Protein AF-A0A918HNP7-F1 (afdb_monomer_lite)

Foldseek 3Di:
DDDDDDDDPDDDDDDDFDAQDQCLPPPDPDDDPVRDDPVCCVPPVVVSVVCVVCHRVGPHDVVVVVVVVVCLVPDPCNPDPDPDDPPPDPPPPPPPDDDDDDD

pLDDT: mean 71.5, std 19.58, range [36.62, 96.31]

Secondary structure (DSSP, 8-state):
------------------B---IIIII--PPPGGG--GGGIIIIIHHHHHHHHHTT--SB-HHHHHHHHHHHHTSSSTTSPP----------TTS--------

Organism: NCBI:txid68254

Sequence (103 aa):
MARGRTRWHQGPVGRSGPFRIEWAGRSAHETLSAREIADHATTVGAARASFRENTGSEPGDPARAAAAIVTAVTADNPAAPARQPRLRRLRWESSMSCAPRTT

Structure (mmCIF, N/CA/C/O backbone):
data_AF-A0A918HNP7-F1
#
_entry.id   AF-A0A918HNP7-F1
#
loop_
_atom_site.group_PDB
_atom_site.id
_atom_site.type_symbol
_atom_site.label_atom_id
_atom_site.label_alt_id
_atom_site.label_comp_id
_atom_site.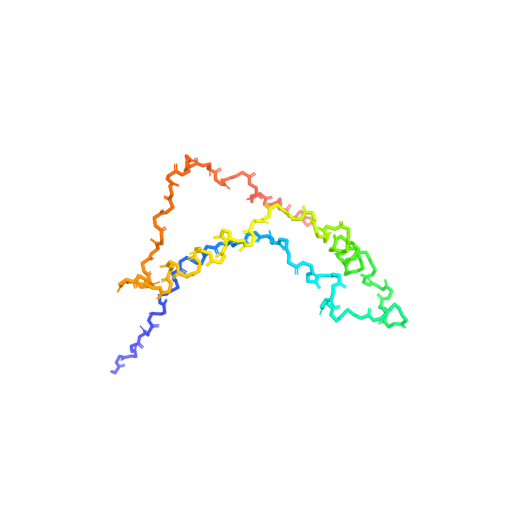label_asym_id
_atom_site.label_entity_id
_atom_site.label_seq_id
_atom_site.pdbx_PDB_ins_code
_atom_site.Cartn_x
_atom_site.Cartn_y
_atom_site.Cartn_z
_atom_site.occupancy
_atom_site.B_iso_or_equiv
_atom_site.auth_seq_id
_atom_site.auth_comp_id
_atom_site.auth_asym_id
_atom_site.auth_atom_id
_atom_site.pdbx_PDB_model_num
ATOM 1 N N . MET A 1 1 ? -10.151 47.244 8.496 1.00 40.22 1 MET A N 1
ATOM 2 C CA . MET A 1 1 ? -10.688 45.937 8.052 1.00 40.22 1 MET A CA 1
ATOM 3 C C . MET A 1 1 ? -9.601 44.877 8.220 1.00 40.22 1 MET A C 1
ATOM 5 O O . MET A 1 1 ? -8.650 44.871 7.450 1.00 40.22 1 MET A O 1
ATOM 9 N N . ALA A 1 2 ? -9.670 44.052 9.269 1.00 38.44 2 ALA A N 1
ATOM 10 C CA . ALA A 1 2 ? -8.658 43.032 9.559 1.00 38.44 2 ALA A CA 1
ATOM 11 C C . ALA A 1 2 ? -9.048 41.700 8.901 1.00 38.44 2 ALA A C 1
ATOM 13 O O . ALA A 1 2 ? -10.110 41.153 9.186 1.00 38.44 2 ALA A O 1
ATOM 14 N N . ARG A 1 3 ? -8.200 41.182 8.004 1.00 50.88 3 ARG A N 1
ATOM 15 C CA . ARG A 1 3 ? -8.385 39.860 7.390 1.00 50.88 3 ARG A CA 1
ATOM 16 C C . ARG A 1 3 ? -8.003 38.789 8.416 1.00 50.88 3 ARG A C 1
ATOM 18 O O . ARG A 1 3 ? -6.828 38.650 8.755 1.00 50.88 3 ARG A O 1
ATOM 25 N N . GLY A 1 4 ? -8.996 38.068 8.936 1.00 41.06 4 GLY A N 1
ATOM 26 C CA . GLY A 1 4 ? -8.791 36.935 9.836 1.00 41.06 4 GLY A CA 1
ATOM 27 C C . GLY A 1 4 ? -8.011 35.826 9.132 1.00 41.06 4 GLY A C 1
ATOM 28 O O . GLY A 1 4 ? -8.445 35.310 8.107 1.00 41.06 4 GLY A O 1
ATOM 29 N N . ARG A 1 5 ? -6.836 35.479 9.662 1.00 52.72 5 ARG A N 1
ATOM 30 C CA . ARG A 1 5 ? -6.055 34.325 9.206 1.00 52.72 5 ARG A CA 1
ATOM 31 C C . ARG A 1 5 ? -6.620 33.072 9.866 1.00 52.72 5 ARG A C 1
ATOM 33 O O . ARG A 1 5 ? -6.399 32.857 11.055 1.00 52.72 5 ARG A O 1
ATOM 40 N N . THR A 1 6 ? -7.332 32.250 9.107 1.00 50.50 6 THR A N 1
ATOM 41 C CA . THR A 1 6 ? -7.734 30.906 9.528 1.00 50.50 6 THR A CA 1
ATOM 42 C C . THR A 1 6 ? -6.474 30.057 9.695 1.00 50.50 6 THR A C 1
ATOM 44 O O . THR A 1 6 ? -5.773 29.753 8.730 1.00 50.50 6 THR A O 1
ATOM 47 N N . ARG A 1 7 ? -6.137 29.719 10.942 1.00 45.41 7 ARG A N 1
ATOM 48 C CA . ARG A 1 7 ? -5.056 28.786 11.262 1.00 45.41 7 ARG A CA 1
ATOM 49 C C . ARG A 1 7 ? -5.605 27.370 11.114 1.00 45.41 7 ARG A C 1
ATOM 51 O O . ARG A 1 7 ? -6.375 26.921 11.954 1.00 45.41 7 ARG A O 1
ATOM 58 N N . TRP A 1 8 ? -5.191 26.663 10.070 1.00 41.88 8 TRP A N 1
ATOM 59 C CA . TRP A 1 8 ? -5.390 25.219 9.988 1.00 41.88 8 TRP A CA 1
ATOM 60 C C . TRP A 1 8 ? -4.512 24.544 11.049 1.00 41.88 8 TRP A C 1
ATOM 62 O O . TRP A 1 8 ? -3.286 24.672 11.021 1.00 41.88 8 TRP A O 1
ATOM 72 N N . HIS A 1 9 ? -5.126 23.862 12.014 1.00 47.19 9 HIS A N 1
ATOM 73 C CA . HIS A 1 9 ? -4.406 23.015 12.960 1.00 47.19 9 HIS A CA 1
ATOM 74 C C . HIS A 1 9 ? -4.070 21.688 12.272 1.00 47.19 9 HIS A C 1
ATOM 76 O O . HIS A 1 9 ? -4.879 20.768 12.261 1.00 47.19 9 HIS A O 1
ATOM 82 N N . GLN A 1 10 ? -2.876 21.595 11.686 1.00 50.78 10 GLN A N 1
ATOM 83 C CA . GLN A 1 10 ? -2.325 20.315 11.246 1.00 50.78 10 GLN A CA 1
ATOM 84 C C . GLN A 1 10 ? -1.850 19.552 12.492 1.00 50.78 10 GLN A C 1
ATOM 86 O O . GLN A 1 10 ? -0.810 19.876 13.067 1.00 50.78 10 GLN A O 1
ATOM 91 N N . GLY A 1 11 ? -2.643 18.586 12.959 1.00 48.91 11 GLY A N 1
ATOM 92 C CA . GLY A 1 11 ? -2.207 17.630 13.978 1.00 48.91 11 GLY A CA 1
ATOM 93 C C . GLY A 1 11 ? -1.163 16.657 13.406 1.00 48.91 11 GLY A C 1
ATOM 94 O O . GLY A 1 11 ? -1.144 16.424 12.196 1.00 48.91 11 GLY A O 1
ATOM 95 N N . PRO A 1 12 ? -0.273 16.081 14.231 1.00 55.81 12 PRO A N 1
ATOM 96 C CA . PRO A 1 12 ? 0.709 15.117 13.753 1.00 55.81 12 PRO A CA 1
ATOM 97 C C . PRO A 1 12 ? 0.010 13.823 13.314 1.00 55.81 12 PRO A C 1
ATOM 99 O O . PRO A 1 12 ? -0.485 13.056 14.136 1.00 55.81 12 PRO A O 1
ATOM 102 N N . VAL A 1 13 ? -0.007 13.568 12.007 1.00 58.56 13 VAL A N 1
ATOM 103 C CA . VAL A 1 13 ? -0.370 12.264 11.439 1.00 58.56 13 VAL A CA 1
ATOM 104 C C . VAL A 1 13 ? 0.709 11.248 11.809 1.00 58.56 13 VAL A C 1
ATOM 106 O O . VAL A 1 13 ? 1.875 11.390 11.435 1.00 58.56 13 VAL A O 1
ATOM 109 N N . GLY A 1 14 ? 0.333 10.224 12.577 1.00 52.84 14 GLY A N 1
ATOM 110 C CA . GLY A 1 14 ? 1.206 9.087 12.853 1.00 52.84 14 GLY A CA 1
ATOM 111 C C . GLY A 1 14 ? 1.552 8.376 11.546 1.00 52.84 14 GLY A C 1
ATOM 112 O O . GLY A 1 14 ? 0.664 7.986 10.793 1.00 52.84 14 GLY A O 1
ATOM 113 N N . ARG A 1 15 ? 2.845 8.220 11.256 1.00 51.38 15 ARG A N 1
ATOM 114 C CA . ARG A 1 15 ? 3.312 7.504 10.065 1.00 51.38 15 ARG A CA 1
ATOM 115 C C . ARG A 1 15 ? 3.124 6.001 10.293 1.00 51.38 15 ARG A C 1
ATOM 117 O O . ARG A 1 15 ? 3.834 5.424 11.112 1.00 51.38 15 ARG A O 1
ATOM 124 N N . SER A 1 16 ? 2.172 5.373 9.605 1.00 65.38 16 SER A N 1
ATOM 125 C CA . SER A 1 16 ? 2.059 3.910 9.582 1.00 65.38 16 SER A CA 1
ATOM 126 C C . SER A 1 16 ? 3.106 3.317 8.636 1.00 65.38 16 SER A C 1
ATOM 128 O O . SER A 1 16 ? 3.318 3.837 7.541 1.00 65.38 16 SER A O 1
ATOM 130 N N . GLY A 1 17 ? 3.768 2.241 9.065 1.00 73.62 17 GLY A N 1
ATOM 131 C CA . GLY A 1 17 ? 4.616 1.422 8.195 1.00 73.62 17 GLY A CA 1
ATOM 132 C C . GLY A 1 17 ? 3.794 0.510 7.269 1.00 73.62 17 GLY A C 1
ATOM 133 O O . GLY A 1 17 ? 2.566 0.497 7.364 1.00 73.62 17 GLY A O 1
ATOM 134 N N . PRO A 1 18 ? 4.453 -0.252 6.379 1.00 77.44 18 PRO A N 1
ATOM 135 C CA . PRO A 1 18 ? 3.778 -1.164 5.459 1.00 77.44 18 PRO A CA 1
ATOM 136 C C . PRO A 1 18 ? 3.112 -2.339 6.196 1.00 77.44 18 PRO A C 1
ATOM 138 O O . PRO A 1 18 ? 3.641 -2.848 7.187 1.00 77.44 18 PRO A O 1
ATOM 141 N N . PHE A 1 19 ? 1.959 -2.780 5.689 1.00 83.06 19 PHE A N 1
ATOM 142 C CA . PHE A 1 19 ? 1.185 -3.912 6.209 1.00 83.06 19 PHE A CA 1
ATOM 143 C C . PHE A 1 19 ? 1.160 -5.062 5.204 1.00 83.06 19 PHE A C 1
ATOM 145 O O . PHE A 1 19 ? 1.146 -4.821 4.000 1.00 83.06 19 PHE A O 1
ATOM 152 N N . ARG A 1 20 ? 1.066 -6.300 5.705 1.00 81.88 20 ARG A N 1
ATOM 153 C CA . ARG A 1 20 ? 0.866 -7.499 4.875 1.00 81.88 20 ARG A CA 1
ATOM 154 C C . ARG A 1 20 ? -0.557 -7.543 4.334 1.00 81.88 20 ARG A C 1
ATOM 156 O O . ARG A 1 20 ? -1.443 -8.092 4.984 1.00 81.88 20 ARG A O 1
ATOM 163 N N . ILE A 1 21 ? -0.791 -6.913 3.186 1.00 78.94 21 ILE A N 1
ATOM 164 C CA . ILE A 1 21 ? -2.127 -6.818 2.567 1.00 78.94 21 ILE A CA 1
ATOM 165 C C . ILE A 1 21 ? -2.161 -7.263 1.097 1.00 78.94 21 ILE A C 1
ATOM 167 O O . ILE A 1 21 ? -3.145 -7.000 0.413 1.00 78.94 21 ILE A O 1
ATOM 171 N N . GLU A 1 22 ? -1.107 -7.931 0.608 1.00 80.44 22 GLU A N 1
ATOM 172 C CA . GLU A 1 22 ? -1.007 -8.507 -0.751 1.00 80.44 22 GLU A CA 1
ATOM 173 C C . GLU A 1 22 ? -1.327 -7.511 -1.887 1.00 80.44 22 GLU A C 1
ATOM 175 O O . GLU A 1 22 ? -1.692 -7.887 -3.002 1.00 80.44 22 GLU A O 1
ATOM 180 N N . TRP A 1 23 ? -1.216 -6.206 -1.618 1.00 86.06 23 TRP A N 1
ATOM 181 C CA . TRP A 1 23 ? -1.619 -5.173 -2.569 1.00 86.06 23 TRP A CA 1
ATOM 182 C C . TRP A 1 23 ? -0.772 -5.237 -3.839 1.00 86.06 23 TRP A C 1
ATOM 184 O O . TRP A 1 23 ? -1.330 -5.257 -4.934 1.00 86.06 23 TRP A O 1
ATOM 194 N N . ALA A 1 24 ? 0.550 -5.332 -3.687 1.00 83.62 24 ALA A N 1
ATOM 195 C CA . ALA A 1 24 ? 1.490 -5.365 -4.802 1.00 83.62 24 ALA A CA 1
ATOM 196 C C . ALA A 1 24 ? 1.433 -6.664 -5.632 1.00 83.62 24 ALA A C 1
ATOM 198 O O . ALA A 1 24 ? 1.864 -6.655 -6.781 1.00 83.62 24 ALA A O 1
ATOM 199 N N . GLY A 1 25 ? 0.841 -7.745 -5.112 1.00 81.81 25 GLY A N 1
ATOM 200 C CA . GLY A 1 25 ? 0.639 -8.985 -5.866 1.00 81.81 25 GLY A CA 1
ATOM 201 C C . GLY A 1 25 ? -0.729 -9.083 -6.543 1.00 81.81 25 GLY A C 1
ATOM 202 O O . GLY A 1 25 ? -0.808 -9.353 -7.740 1.00 81.81 25 GLY A O 1
ATOM 203 N N . ARG A 1 26 ? -1.827 -8.855 -5.805 1.00 82.06 26 ARG A N 1
ATOM 204 C CA . ARG A 1 26 ? -3.194 -9.067 -6.325 1.00 82.06 26 ARG A CA 1
ATOM 205 C C . ARG A 1 26 ? -3.828 -7.831 -6.965 1.00 82.06 26 ARG A C 1
ATOM 207 O O . ARG A 1 26 ? -4.649 -7.983 -7.867 1.00 82.06 26 ARG A O 1
ATOM 214 N N . SER A 1 27 ? -3.520 -6.633 -6.474 1.00 85.25 27 SER A N 1
ATOM 215 C CA . SER A 1 27 ? -4.364 -5.448 -6.715 1.00 85.25 27 SER A CA 1
ATOM 216 C C . SER A 1 27 ? -3.630 -4.270 -7.353 1.00 85.25 27 SER A C 1
ATOM 218 O O . SER A 1 27 ? -4.276 -3.341 -7.840 1.00 85.25 27 SER A O 1
ATOM 220 N N . ALA A 1 28 ? -2.298 -4.268 -7.351 1.00 87.31 28 ALA A N 1
ATOM 221 C CA . ALA A 1 28 ? -1.512 -3.203 -7.949 1.00 87.31 28 ALA A CA 1
ATOM 222 C C . ALA A 1 28 ? -1.626 -3.253 -9.477 1.00 87.31 28 ALA A C 1
ATOM 224 O O . ALA A 1 28 ? -1.094 -4.140 -10.143 1.00 87.31 28 ALA A O 1
ATOM 225 N N . HIS A 1 29 ? -2.319 -2.265 -10.044 1.00 88.81 29 HIS A N 1
ATOM 226 C CA . HIS A 1 29 ? -2.415 -2.095 -11.488 1.00 88.81 29 HIS A CA 1
ATOM 227 C C . HIS A 1 29 ? -1.185 -1.354 -12.021 1.00 88.81 29 HIS A C 1
ATOM 229 O O . HIS A 1 29 ? -1.171 -0.143 -12.250 1.00 88.81 29 HIS A O 1
ATOM 235 N N . GLU A 1 30 ? -0.122 -2.121 -12.176 1.00 88.94 30 GLU A N 1
ATOM 236 C CA . GLU A 1 30 ? 1.186 -1.685 -12.625 1.00 88.94 30 GLU A CA 1
ATOM 237 C C . GLU A 1 30 ? 1.262 -1.510 -14.161 1.00 88.94 30 GLU A C 1
ATOM 239 O O . GLU A 1 30 ? 0.656 -2.265 -14.919 1.00 88.94 30 GLU A O 1
ATOM 244 N N . THR A 1 31 ? 2.029 -0.522 -14.650 1.00 87.69 31 THR A N 1
ATOM 245 C CA . THR A 1 31 ? 2.429 -0.416 -16.073 1.00 87.69 31 THR A CA 1
ATOM 246 C C . THR A 1 31 ? 2.920 -1.764 -16.599 1.00 87.69 31 THR A C 1
ATOM 248 O O . THR A 1 31 ? 3.823 -2.355 -16.014 1.00 87.69 31 THR A O 1
ATOM 251 N N . LEU A 1 32 ? 2.363 -2.235 -17.711 1.00 83.50 32 LEU A N 1
ATOM 252 C CA . LEU A 1 32 ? 2.833 -3.459 -18.359 1.00 83.50 32 LEU A CA 1
ATOM 253 C C . LEU A 1 32 ? 4.279 -3.289 -18.841 1.00 83.50 32 LEU A C 1
ATOM 255 O O . LEU A 1 32 ? 4.619 -2.210 -19.323 1.00 83.50 32 LEU A O 1
ATOM 259 N N . SER A 1 33 ? 5.080 -4.357 -18.815 1.00 83.12 33 SER A N 1
ATOM 260 C CA . SER A 1 33 ? 6.501 -4.311 -19.197 1.00 83.12 33 SER A CA 1
ATOM 261 C C . SER A 1 33 ? 6.742 -3.738 -20.598 1.00 83.12 33 SER A C 1
ATOM 263 O O . SER A 1 33 ? 7.689 -2.996 -20.816 1.00 83.12 33 SER A O 1
ATOM 265 N N . ALA A 1 34 ? 5.824 -3.976 -21.542 1.00 86.69 34 ALA A N 1
ATOM 266 C CA . ALA A 1 34 ? 5.895 -3.415 -22.896 1.00 86.69 34 ALA A CA 1
ATOM 267 C C . ALA A 1 34 ? 5.722 -1.881 -22.971 1.00 86.69 34 ALA A C 1
ATOM 269 O O . ALA A 1 34 ? 5.955 -1.287 -24.018 1.00 86.69 34 ALA A O 1
ATOM 270 N N . ARG A 1 35 ? 5.256 -1.241 -21.893 1.00 90.75 35 ARG A N 1
ATOM 271 C CA . ARG A 1 35 ? 5.013 0.209 -21.793 1.00 90.75 35 ARG A CA 1
ATOM 272 C C . ARG A 1 35 ? 5.961 0.888 -20.803 1.00 90.75 35 ARG A C 1
ATOM 274 O O . ARG A 1 35 ? 5.724 2.033 -20.422 1.00 90.75 35 ARG A O 1
ATOM 281 N N . GLU A 1 36 ? 6.985 0.183 -20.339 1.00 92.75 36 GLU A N 1
ATOM 282 C CA . GLU A 1 36 ? 7.996 0.759 -19.461 1.00 92.75 36 GLU A CA 1
ATOM 283 C C . GLU A 1 36 ? 8.883 1.744 -20.232 1.00 92.75 36 GLU A C 1
ATOM 285 O O . GLU A 1 36 ? 9.240 1.525 -21.388 1.00 92.75 36 GLU A O 1
ATOM 290 N N . ILE A 1 37 ? 9.229 2.853 -19.579 1.00 93.94 37 ILE A N 1
ATOM 291 C CA . ILE A 1 37 ? 10.151 3.853 -20.119 1.00 93.94 37 ILE A CA 1
ATOM 292 C C . ILE A 1 37 ? 11.550 3.475 -19.636 1.00 93.94 37 ILE A C 1
ATOM 294 O O . ILE A 1 37 ? 11.804 3.492 -18.429 1.00 93.94 37 ILE A O 1
ATOM 298 N N . ALA A 1 38 ? 12.445 3.146 -20.570 1.00 92.94 38 ALA A N 1
ATOM 299 C CA . ALA A 1 38 ? 13.781 2.627 -20.264 1.00 92.94 38 ALA A CA 1
ATOM 300 C C . ALA A 1 38 ? 14.581 3.545 -19.322 1.00 92.94 38 ALA A C 1
ATOM 302 O O . ALA A 1 38 ? 15.209 3.065 -18.378 1.00 92.94 38 ALA A O 1
ATOM 303 N N . ASP A 1 39 ? 14.468 4.862 -19.503 1.00 96.31 39 ASP A N 1
ATOM 304 C CA . ASP A 1 39 ? 15.161 5.873 -18.691 1.00 96.31 39 ASP A CA 1
ATOM 305 C C . ASP A 1 39 ? 14.803 5.812 -17.193 1.00 96.31 39 ASP A C 1
ATOM 307 O O . ASP A 1 39 ? 15.558 6.287 -16.345 1.00 96.31 39 ASP A O 1
ATOM 311 N N . HIS A 1 40 ? 13.669 5.199 -16.836 1.00 94.62 40 HIS A N 1
ATOM 312 C CA . HIS A 1 40 ? 13.208 5.054 -15.454 1.00 94.62 40 HIS A CA 1
ATOM 313 C C . HIS A 1 40 ? 13.425 3.651 -14.867 1.00 94.62 40 HIS A C 1
ATOM 315 O O . HIS A 1 40 ? 12.989 3.387 -13.741 1.00 94.62 40 HIS A O 1
ATOM 321 N N . ALA A 1 41 ? 14.122 2.755 -15.574 1.00 92.81 41 ALA A N 1
ATOM 322 C CA . ALA A 1 41 ? 14.351 1.383 -15.118 1.00 92.81 41 ALA A CA 1
ATOM 323 C C . ALA A 1 41 ? 15.070 1.327 -13.757 1.00 92.81 41 ALA A C 1
ATOM 325 O O . ALA A 1 41 ? 14.664 0.589 -12.861 1.00 92.81 41 ALA A O 1
ATOM 326 N N . THR A 1 42 ? 16.083 2.173 -13.557 1.00 94.94 42 THR A N 1
ATOM 327 C CA . THR A 1 42 ? 16.901 2.198 -12.329 1.00 94.94 42 THR A CA 1
ATOM 328 C C . THR A 1 42 ? 16.185 2.785 -11.112 1.00 94.94 42 THR A C 1
ATOM 330 O O . THR A 1 42 ? 16.656 2.620 -9.991 1.00 94.94 42 THR A O 1
ATOM 333 N N . THR A 1 43 ? 15.056 3.470 -11.309 1.00 94.25 43 THR A N 1
ATOM 334 C CA . THR A 1 43 ? 14.313 4.147 -10.237 1.00 94.25 43 THR A CA 1
ATOM 335 C C . THR A 1 43 ? 12.955 3.494 -10.031 1.00 94.25 43 THR A C 1
ATOM 337 O O . THR A 1 43 ? 12.739 2.781 -9.054 1.00 94.25 43 THR A O 1
ATOM 340 N N . VAL A 1 44 ? 12.042 3.698 -10.978 1.00 93.25 44 VAL A N 1
ATOM 341 C CA . VAL A 1 44 ? 10.673 3.183 -10.925 1.00 93.25 44 VAL A CA 1
ATOM 342 C C . VAL A 1 44 ? 10.660 1.670 -11.124 1.00 93.25 44 VAL A C 1
ATOM 344 O O . VAL A 1 44 ? 9.944 0.978 -10.403 1.00 93.25 44 VAL A O 1
ATOM 347 N N . GLY A 1 45 ? 11.473 1.149 -12.048 1.00 93.19 45 GLY A N 1
ATOM 348 C CA . GLY A 1 45 ? 11.615 -0.297 -12.251 1.00 93.19 45 GLY A CA 1
ATOM 349 C C . GLY A 1 45 ? 12.129 -1.000 -10.991 1.00 93.19 45 GLY A C 1
ATOM 350 O O . GLY A 1 45 ? 11.504 -1.944 -10.512 1.00 93.19 45 GLY A O 1
ATOM 351 N N . ALA A 1 46 ? 13.194 -0.467 -10.385 1.00 93.88 46 ALA A N 1
ATOM 352 C CA . ALA A 1 46 ? 13.746 -0.979 -9.130 1.00 93.88 46 ALA A CA 1
ATOM 353 C C . ALA A 1 46 ? 12.740 -0.937 -7.964 1.00 93.88 46 ALA A C 1
ATOM 355 O O . ALA A 1 46 ? 12.612 -1.909 -7.221 1.00 93.88 46 ALA A O 1
ATOM 356 N N . ALA A 1 47 ? 11.978 0.154 -7.817 1.00 92.06 47 ALA A N 1
ATOM 357 C CA . ALA A 1 47 ? 10.951 0.258 -6.779 1.00 92.06 47 ALA A CA 1
ATOM 358 C C . ALA A 1 47 ? 9.864 -0.819 -6.930 1.00 92.06 47 ALA A C 1
ATOM 360 O O . ALA A 1 47 ? 9.449 -1.431 -5.949 1.00 92.06 47 ALA A O 1
ATOM 361 N N . ARG A 1 48 ? 9.431 -1.087 -8.164 1.00 92.38 48 ARG A N 1
ATOM 362 C CA . ARG A 1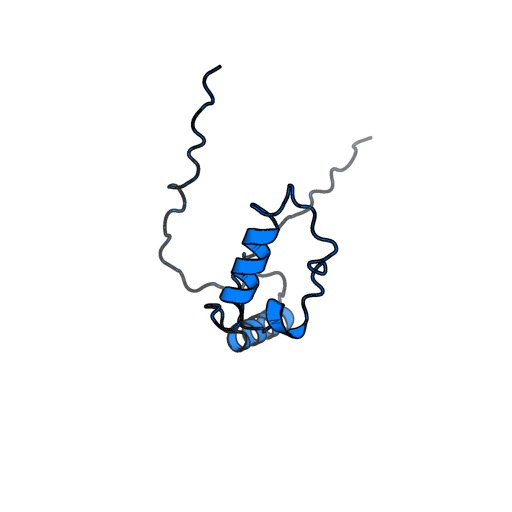 48 ? 8.403 -2.097 -8.458 1.00 92.38 48 ARG A CA 1
ATOM 363 C C . ARG A 1 48 ? 8.906 -3.507 -8.207 1.00 92.38 48 ARG A C 1
ATOM 365 O O . ARG A 1 48 ? 8.183 -4.298 -7.609 1.00 92.38 48 ARG A O 1
ATOM 372 N N . ALA A 1 49 ? 10.152 -3.794 -8.582 1.00 91.12 49 ALA A N 1
ATOM 373 C CA . ALA A 1 49 ? 10.803 -5.052 -8.230 1.00 91.12 49 ALA A CA 1
ATOM 374 C C . ALA A 1 49 ? 10.811 -5.250 -6.705 1.00 91.12 49 ALA A C 1
ATOM 376 O O . ALA A 1 49 ? 10.319 -6.264 -6.218 1.00 91.12 49 ALA A O 1
ATOM 377 N N . SER A 1 50 ? 11.224 -4.228 -5.949 1.00 90.56 50 SER A N 1
ATOM 378 C CA . SER A 1 50 ? 11.242 -4.282 -4.484 1.00 90.56 50 SER A CA 1
ATOM 379 C C . SER A 1 50 ? 9.853 -4.482 -3.864 1.00 90.56 50 SER A C 1
ATOM 381 O O . SER A 1 50 ? 9.717 -5.226 -2.894 1.00 90.56 50 SER A O 1
ATOM 383 N N . PHE A 1 51 ? 8.798 -3.868 -4.411 1.00 89.56 51 PHE A N 1
ATOM 384 C CA . PHE A 1 51 ? 7.435 -4.118 -3.931 1.00 89.56 51 PHE A CA 1
ATOM 385 C C . PHE A 1 51 ? 7.005 -5.564 -4.162 1.00 89.56 51 PHE A C 1
ATOM 387 O O . PHE A 1 51 ? 6.443 -6.173 -3.253 1.00 89.56 51 PHE A O 1
ATOM 394 N N . ARG A 1 52 ? 7.303 -6.133 -5.335 1.00 88.62 52 ARG A N 1
ATOM 395 C CA . ARG A 1 52 ? 6.982 -7.536 -5.633 1.00 88.62 52 ARG A CA 1
ATOM 396 C C . ARG A 1 52 ? 7.756 -8.504 -4.747 1.00 88.62 52 ARG A C 1
ATOM 398 O O . ARG A 1 52 ? 7.172 -9.462 -4.261 1.00 88.62 52 ARG A O 1
ATOM 405 N N . GLU A 1 53 ? 9.032 -8.232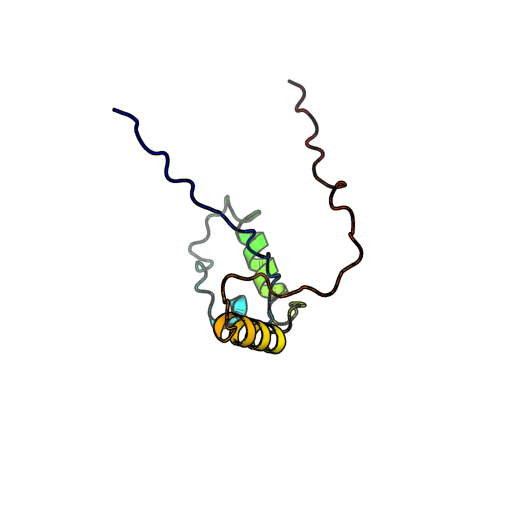 -4.496 1.00 89.31 53 GLU A N 1
ATOM 406 C CA . GLU A 1 53 ? 9.870 -9.037 -3.599 1.00 89.31 53 GLU A CA 1
ATOM 407 C C . GLU A 1 53 ? 9.374 -8.997 -2.149 1.00 89.31 53 GLU A C 1
ATOM 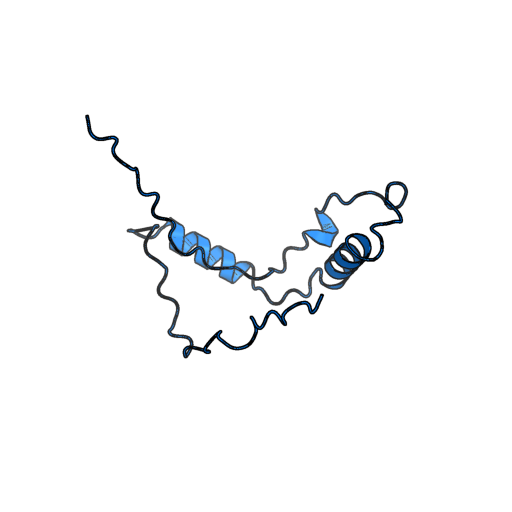409 O O . GLU A 1 53 ? 9.378 -10.014 -1.459 1.00 89.31 53 GLU A O 1
ATOM 414 N N . ASN A 1 54 ? 8.921 -7.830 -1.687 1.00 85.62 54 ASN A N 1
ATOM 415 C CA . ASN A 1 54 ? 8.499 -7.635 -0.301 1.00 85.62 54 ASN A CA 1
ATOM 416 C C . ASN A 1 54 ? 7.045 -8.037 -0.027 1.00 85.62 54 ASN A C 1
ATOM 418 O O . ASN A 1 54 ? 6.653 -8.109 1.141 1.00 85.62 54 ASN A O 1
ATOM 422 N N . THR A 1 55 ? 6.256 -8.290 -1.072 1.00 85.06 55 THR A N 1
ATOM 423 C CA . THR A 1 55 ? 4.840 -8.645 -0.952 1.00 85.06 55 THR A CA 1
ATOM 424 C C . THR A 1 55 ? 4.670 -9.902 -0.094 1.00 85.06 55 THR A C 1
ATOM 426 O O . THR A 1 55 ? 5.276 -10.940 -0.353 1.00 85.06 55 THR A O 1
ATOM 429 N N . GLY A 1 56 ? 3.871 -9.798 0.970 1.00 82.38 56 GLY A N 1
ATOM 430 C CA . GLY A 1 56 ? 3.593 -10.889 1.910 1.00 82.38 56 GLY A CA 1
ATOM 431 C C . GLY A 1 56 ? 4.607 -11.010 3.055 1.00 82.38 56 GLY A C 1
ATOM 432 O O . GLY A 1 56 ? 4.323 -11.670 4.060 1.00 82.38 56 GLY A O 1
ATOM 433 N N . SER A 1 57 ? 5.752 -10.329 2.956 1.00 85.88 57 SER A N 1
ATOM 434 C CA . SER A 1 57 ? 6.824 -10.329 3.963 1.00 85.88 57 SER A CA 1
ATOM 435 C C . SER A 1 57 ? 6.884 -9.038 4.781 1.00 85.88 57 SER A C 1
ATOM 437 O O . SER A 1 57 ? 7.805 -8.843 5.575 1.00 85.88 57 SER A O 1
ATOM 439 N N . GLU A 1 58 ? 5.910 -8.141 4.624 1.00 86.31 58 GLU A N 1
ATOM 440 C CA . GLU A 1 58 ? 5.901 -6.876 5.347 1.00 86.31 58 GLU A CA 1
ATOM 441 C C . GLU A 1 58 ? 5.812 -7.093 6.876 1.00 86.31 58 GLU A C 1
ATOM 443 O O . GLU A 1 58 ? 5.136 -8.000 7.364 1.00 86.31 58 GLU A O 1
ATOM 448 N N . PRO A 1 59 ? 6.468 -6.256 7.695 1.00 82.56 59 PRO A N 1
ATOM 449 C CA . PRO A 1 59 ? 6.503 -6.451 9.147 1.00 82.56 59 PRO A CA 1
ATOM 450 C C . PRO A 1 59 ? 5.182 -6.091 9.849 1.00 82.56 59 PRO A C 1
ATOM 452 O O . PRO A 1 59 ? 4.989 -6.427 11.019 1.00 82.56 59 PRO A O 1
ATOM 455 N N . GLY A 1 60 ? 4.285 -5.363 9.177 1.00 83.25 60 GLY A N 1
ATOM 456 C CA . GLY A 1 60 ? 3.035 -4.887 9.760 1.00 83.25 60 GLY A CA 1
ATOM 457 C C . GLY A 1 60 ? 2.001 -5.993 9.986 1.00 83.25 60 GLY A C 1
ATOM 458 O O . GLY A 1 60 ? 1.838 -6.911 9.180 1.00 83.25 60 GLY A O 1
ATOM 459 N N . ASP A 1 61 ? 1.253 -5.859 11.080 1.00 85.19 61 ASP A N 1
ATOM 460 C CA . ASP A 1 61 ? 0.130 -6.727 11.440 1.00 85.19 61 ASP A CA 1
ATOM 461 C C . ASP A 1 61 ? -1.199 -6.048 11.044 1.00 85.19 61 ASP A C 1
ATOM 463 O O . ASP A 1 61 ? -1.602 -5.074 11.696 1.00 85.19 61 ASP A O 1
ATOM 467 N N . PRO A 1 62 ? -1.882 -6.521 9.983 1.00 84.81 62 PRO A N 1
ATOM 468 C CA . PRO A 1 62 ? -3.118 -5.905 9.509 1.00 84.81 62 PRO A CA 1
ATOM 469 C C . PRO A 1 62 ? -4.267 -6.025 10.523 1.00 84.81 62 PRO A C 1
ATOM 471 O O . PRO A 1 62 ? -5.093 -5.117 10.606 1.00 84.81 62 PRO A O 1
ATOM 474 N N . ALA A 1 63 ? -4.307 -7.083 11.343 1.00 88.38 63 ALA A N 1
ATOM 475 C CA . ALA A 1 63 ? -5.347 -7.254 12.358 1.00 88.38 63 ALA A CA 1
ATOM 476 C C . ALA A 1 63 ? -5.189 -6.221 13.481 1.00 88.38 63 ALA A C 1
ATOM 478 O O . ALA A 1 63 ? -6.157 -5.577 13.894 1.00 88.38 63 ALA A O 1
ATOM 479 N N . ARG A 1 64 ? -3.947 -5.987 13.922 1.00 84.19 64 ARG A N 1
ATOM 480 C CA . ARG A 1 64 ? -3.636 -4.929 14.894 1.00 84.19 64 ARG A CA 1
ATOM 481 C C . ARG A 1 64 ? -3.961 -3.540 14.351 1.00 84.19 64 ARG A C 1
ATOM 483 O O . ARG A 1 64 ? -4.465 -2.701 15.096 1.00 84.19 64 ARG A O 1
ATOM 490 N N . ALA A 1 65 ? -3.690 -3.296 13.070 1.00 84.06 65 ALA A N 1
ATOM 491 C CA . ALA A 1 65 ? -4.029 -2.035 12.419 1.00 84.06 65 ALA A CA 1
ATOM 492 C C . ALA A 1 65 ? -5.548 -1.808 12.371 1.00 84.06 65 ALA A C 1
ATOM 494 O O . ALA A 1 65 ? -6.013 -0.736 12.755 1.00 84.06 65 ALA A O 1
ATOM 495 N N . ALA A 1 66 ? -6.324 -2.825 11.983 1.00 88.62 66 ALA A N 1
ATOM 496 C CA . ALA A 1 66 ? -7.783 -2.758 11.971 1.00 88.62 66 ALA A CA 1
ATOM 497 C C . ALA A 1 66 ? -8.354 -2.470 13.370 1.00 88.62 66 ALA A C 1
ATOM 499 O O . ALA A 1 66 ? -9.179 -1.571 13.522 1.00 88.62 66 ALA A O 1
ATOM 500 N N . ALA A 1 67 ? -7.858 -3.156 14.406 1.00 87.00 67 ALA A N 1
ATOM 501 C CA . ALA A 1 67 ? -8.265 -2.904 15.788 1.00 87.00 67 ALA A CA 1
ATOM 502 C C . ALA A 1 67 ? -7.955 -1.465 16.242 1.00 87.00 67 ALA A C 1
ATOM 504 O O . ALA A 1 67 ? -8.784 -0.827 16.897 1.00 87.00 67 ALA A O 1
ATOM 505 N N . ALA A 1 68 ? -6.788 -0.929 15.867 1.00 85.19 68 ALA A N 1
ATOM 506 C CA . ALA A 1 68 ? -6.414 0.449 16.177 1.00 85.19 68 ALA A CA 1
ATOM 507 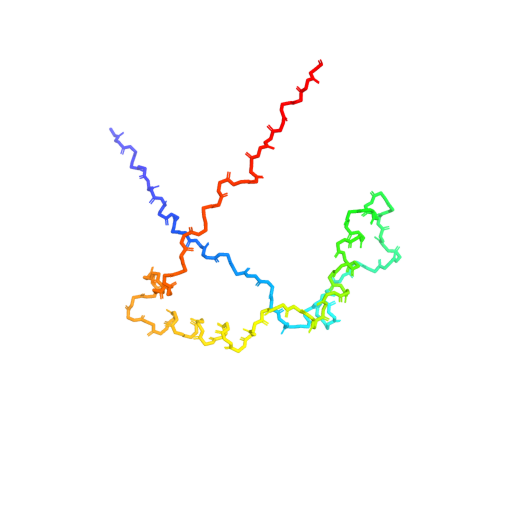C C . ALA A 1 68 ? -7.326 1.467 15.475 1.00 85.19 68 ALA A C 1
ATOM 509 O O . ALA A 1 68 ? -7.721 2.453 16.096 1.00 85.19 68 ALA A O 1
ATOM 510 N N . ILE A 1 69 ? -7.698 1.212 14.214 1.00 85.56 69 ILE A N 1
ATOM 511 C CA . ILE A 1 69 ? -8.640 2.055 13.464 1.00 85.56 69 ILE A CA 1
ATOM 512 C C . ILE A 1 69 ? -10.012 2.051 14.141 1.00 85.56 69 ILE A C 1
ATOM 514 O O . ILE A 1 69 ? -10.525 3.127 14.429 1.00 85.56 69 ILE A O 1
ATOM 518 N N . VAL A 1 70 ? -10.573 0.873 14.449 1.00 89.94 70 VAL A N 1
ATOM 519 C CA . VAL A 1 70 ? -11.865 0.749 15.153 1.00 89.94 70 VAL A CA 1
ATOM 520 C C . VAL A 1 70 ? -11.833 1.528 16.466 1.00 89.94 70 VAL A C 1
ATOM 522 O O . VAL A 1 70 ? -12.689 2.372 16.696 1.00 89.94 70 VAL A O 1
ATOM 525 N N . THR A 1 71 ? -10.792 1.323 17.274 1.00 86.44 71 THR A N 1
ATOM 526 C CA . THR A 1 71 ? -10.626 2.024 18.557 1.00 86.44 71 THR A CA 1
ATOM 527 C C . THR A 1 71 ? -10.599 3.542 18.384 1.00 86.44 71 THR A C 1
ATOM 529 O O . THR A 1 71 ? -11.200 4.261 19.177 1.00 86.44 71 THR A O 1
ATOM 532 N N . ALA A 1 72 ? -9.906 4.043 17.357 1.00 83.06 72 ALA A N 1
ATOM 533 C CA . ALA A 1 72 ? -9.804 5.475 17.107 1.00 83.06 72 ALA A CA 1
ATOM 534 C C . ALA A 1 72 ? -11.143 6.089 16.675 1.00 83.06 72 ALA A C 1
ATOM 536 O O . ALA A 1 72 ? -11.485 7.176 17.133 1.00 83.06 72 ALA A O 1
ATOM 537 N N . VAL A 1 73 ? -11.907 5.404 15.818 1.00 87.38 73 VAL A N 1
ATOM 538 C CA . VAL A 1 73 ? -13.184 5.937 15.311 1.00 87.38 73 VAL A CA 1
ATOM 539 C C . VAL A 1 73 ? -14.328 5.809 16.315 1.00 87.38 73 VAL A C 1
ATOM 541 O O . VAL A 1 73 ? -15.262 6.600 16.252 1.00 87.38 73 VAL A O 1
ATOM 544 N N . THR A 1 74 ? -14.266 4.847 17.242 1.00 89.56 74 THR A N 1
ATOM 545 C CA . THR A 1 74 ? -15.284 4.664 18.291 1.00 89.56 74 THR A CA 1
ATOM 546 C C . THR A 1 74 ? -14.970 5.408 19.588 1.00 89.56 74 THR A C 1
ATOM 548 O O . THR A 1 74 ? -15.722 5.280 20.550 1.00 89.56 74 THR A O 1
ATOM 551 N N . ALA A 1 75 ? -13.853 6.131 19.672 1.00 85.00 75 ALA A N 1
ATOM 552 C CA . ALA A 1 75 ? -13.499 6.882 20.871 1.00 85.00 75 ALA A CA 1
ATOM 553 C C . ALA A 1 75 ? -14.405 8.111 21.047 1.00 85.00 75 ALA A C 1
ATOM 555 O O . ALA A 1 75 ? -14.707 8.802 20.077 1.00 85.00 75 ALA A O 1
ATOM 556 N N . ASP A 1 76 ? -14.733 8.450 22.298 1.00 81.75 76 ASP A N 1
ATOM 557 C CA . ASP A 1 76 ? -15.521 9.649 22.644 1.00 81.75 76 ASP A CA 1
ATOM 558 C C . ASP A 1 76 ? -14.899 10.951 22.113 1.00 81.75 76 ASP A C 1
ATOM 560 O O . ASP A 1 76 ? -15.583 11.945 21.877 1.00 81.75 76 ASP A O 1
ATOM 564 N N . ASN A 1 77 ? -13.579 10.948 21.913 1.00 78.44 77 ASN A N 1
ATOM 565 C CA . ASN A 1 77 ? -12.855 12.022 21.254 1.00 78.44 77 ASN A CA 1
ATOM 566 C C . ASN A 1 77 ? -11.949 11.444 20.152 1.00 78.44 77 ASN A C 1
ATOM 568 O O . ASN A 1 77 ? -10.775 11.168 20.412 1.00 78.44 77 ASN A O 1
ATOM 572 N N . PRO A 1 78 ? -12.458 11.274 18.921 1.00 65.38 78 PRO A N 1
ATOM 573 C CA . PRO A 1 78 ? -11.725 10.621 17.832 1.00 65.38 78 PRO A CA 1
ATOM 574 C C . PRO A 1 78 ? -10.526 11.445 17.328 1.00 65.38 78 PRO A C 1
ATOM 576 O O . PRO A 1 78 ? -9.639 10.916 16.663 1.00 65.38 78 PRO A O 1
ATOM 579 N N . ALA A 1 79 ? -10.464 12.741 17.664 1.00 71.56 79 ALA A N 1
ATOM 580 C CA . ALA A 1 79 ? -9.323 13.607 17.370 1.00 71.56 79 ALA A CA 1
ATOM 581 C C . ALA A 1 79 ? -8.229 13.556 18.454 1.00 71.56 79 ALA A C 1
ATOM 583 O O . ALA A 1 79 ? -7.144 14.115 18.262 1.00 71.56 79 ALA A O 1
ATOM 584 N N . ALA A 1 80 ? -8.487 12.913 19.600 1.00 58.03 80 ALA A N 1
ATOM 585 C CA . ALA A 1 80 ? -7.479 12.750 20.636 1.00 58.03 80 ALA A CA 1
ATOM 586 C C . ALA A 1 80 ? -6.456 11.687 20.200 1.00 58.03 80 ALA A C 1
ATOM 588 O O . ALA A 1 80 ? -6.838 10.577 19.825 1.00 58.03 80 ALA A O 1
ATOM 589 N N . PRO A 1 81 ? -5.145 11.978 20.259 1.00 55.28 81 PRO A N 1
ATOM 590 C CA . PRO A 1 81 ? -4.134 11.001 19.890 1.00 55.28 81 PRO A CA 1
ATOM 591 C C . PRO A 1 81 ? -4.240 9.788 20.818 1.00 55.28 81 PRO A C 1
ATOM 593 O O . PRO A 1 81 ? -4.152 9.926 22.043 1.00 55.28 81 PRO A O 1
ATOM 596 N N . ALA A 1 82 ? -4.400 8.598 20.232 1.00 54.44 82 ALA A N 1
ATOM 597 C CA . ALA A 1 82 ? -4.308 7.343 20.965 1.00 54.44 82 ALA A CA 1
ATOM 598 C C . ALA A 1 82 ? -3.018 7.363 21.799 1.00 54.44 82 ALA A C 1
ATOM 600 O O . ALA A 1 82 ? -1.934 7.630 21.271 1.00 54.44 82 ALA A O 1
ATOM 601 N N . ARG A 1 83 ? -3.132 7.140 23.115 1.00 51.12 83 ARG A N 1
ATOM 602 C CA . ARG A 1 83 ? -1.983 7.108 24.028 1.00 51.12 83 ARG A CA 1
ATOM 603 C C . ARG A 1 83 ? -1.040 5.993 23.584 1.00 51.12 83 ARG A C 1
ATOM 605 O O . ARG A 1 83 ? -1.235 4.835 23.937 1.00 51.12 83 ARG A O 1
ATOM 612 N N . GLN A 1 84 ? -0.016 6.341 22.810 1.00 47.38 84 GLN A N 1
ATOM 613 C CA . GLN A 1 84 ? 1.058 5.410 22.500 1.00 47.38 84 GLN A CA 1
ATOM 614 C C . GLN A 1 84 ? 1.717 5.012 23.830 1.00 47.38 84 GLN A C 1
ATOM 616 O O . GLN A 1 84 ? 2.019 5.901 24.640 1.00 47.38 84 GLN A O 1
ATOM 621 N N . PRO A 1 85 ? 1.943 3.712 24.100 1.00 41.97 85 PRO A N 1
ATOM 622 C CA . PRO A 1 85 ? 2.795 3.323 25.214 1.00 41.97 85 PRO A CA 1
ATOM 623 C C . PRO A 1 85 ? 4.126 4.053 25.036 1.00 41.97 85 PRO A C 1
ATOM 625 O O . PRO A 1 85 ? 4.618 4.155 23.913 1.00 41.97 85 PRO A O 1
ATOM 628 N N . ARG A 1 86 ? 4.663 4.636 26.117 1.00 45.59 86 ARG A N 1
ATOM 629 C CA . ARG A 1 86 ? 5.898 5.434 26.084 1.00 45.59 86 ARG A CA 1
ATOM 630 C C . ARG A 1 86 ? 7.050 4.575 25.556 1.00 45.59 86 ARG A C 1
ATOM 632 O O . ARG A 1 86 ? 7.792 3.983 26.334 1.00 45.59 86 ARG A O 1
ATOM 639 N N . LEU A 1 87 ? 7.227 4.530 24.239 1.00 41.66 87 LEU A N 1
ATOM 640 C CA . LEU A 1 87 ? 8.464 4.081 23.634 1.00 41.66 87 LEU A CA 1
ATOM 641 C C . LEU A 1 87 ? 9.523 5.061 24.133 1.00 41.66 87 LEU A C 1
ATOM 643 O O . LEU A 1 87 ? 9.380 6.277 23.966 1.00 41.66 87 LEU A O 1
ATOM 647 N N . ARG A 1 88 ? 10.534 4.542 24.847 1.00 40.94 88 ARG A N 1
ATOM 648 C CA . ARG A 1 88 ? 11.705 5.326 25.263 1.00 40.94 88 ARG A CA 1
ATOM 649 C C . ARG A 1 88 ? 12.145 6.131 24.050 1.00 40.94 88 ARG A C 1
ATOM 651 O O . ARG A 1 88 ? 12.369 5.564 22.988 1.00 40.94 88 ARG A O 1
ATOM 658 N N . ARG A 1 89 ? 12.183 7.449 24.228 1.00 47.72 89 ARG A N 1
ATOM 659 C CA . ARG A 1 89 ? 12.493 8.457 23.218 1.00 47.72 89 ARG A CA 1
ATOM 660 C C . ARG A 1 89 ? 13.803 8.068 22.516 1.00 47.72 89 ARG A C 1
ATOM 662 O O . ARG A 1 89 ? 14.877 8.383 23.017 1.00 47.72 89 ARG A O 1
ATOM 669 N N . LEU A 1 90 ? 13.735 7.349 21.396 1.00 41.91 90 LEU A N 1
ATOM 670 C CA . LEU A 1 90 ? 14.880 7.218 20.507 1.00 41.91 90 LEU A CA 1
ATOM 671 C C . LEU A 1 90 ? 14.979 8.562 19.795 1.00 41.91 90 LEU A C 1
ATOM 673 O O . LEU A 1 90 ? 14.097 8.963 19.038 1.00 41.91 90 LEU A O 1
ATOM 677 N N . ARG A 1 91 ? 16.002 9.315 20.190 1.00 46.91 91 ARG A N 1
ATOM 678 C CA . ARG A 1 91 ? 16.345 10.640 19.689 1.00 46.91 91 ARG A CA 1
ATOM 679 C C . ARG A 1 91 ? 16.594 10.524 18.181 1.00 46.91 91 ARG A C 1
ATOM 681 O O . ARG A 1 91 ? 17.623 10.017 17.763 1.00 46.91 91 ARG A O 1
ATOM 688 N N . TRP A 1 92 ? 15.632 10.970 17.382 1.00 45.91 92 TRP A N 1
ATOM 689 C CA . TRP A 1 92 ? 15.616 10.946 15.909 1.00 45.91 92 TRP A CA 1
ATOM 690 C C . TRP A 1 92 ? 16.686 11.853 15.240 1.00 45.91 92 TRP A C 1
ATOM 692 O O . TRP A 1 92 ? 16.718 12.003 14.026 1.00 45.91 92 TRP A O 1
ATOM 702 N N . GLU A 1 93 ? 17.600 12.461 15.998 1.00 40.16 93 GLU A N 1
ATOM 703 C CA . GLU A 1 93 ? 18.508 13.518 15.513 1.00 40.16 93 GLU A CA 1
ATOM 704 C C . GLU A 1 93 ? 19.699 13.061 14.644 1.00 40.16 93 GLU A C 1
ATOM 706 O O . GLU A 1 93 ? 20.548 13.887 14.330 1.00 40.16 93 GLU A O 1
ATOM 711 N N . SER A 1 94 ? 19.797 11.802 14.203 1.00 45.84 94 SER A N 1
ATOM 712 C CA . SER A 1 94 ? 21.046 11.299 13.592 1.00 45.84 94 SER A CA 1
ATOM 713 C C . SER A 1 94 ? 21.040 11.040 12.078 1.00 45.84 94 SER A C 1
ATOM 715 O O . SER A 1 94 ? 21.982 1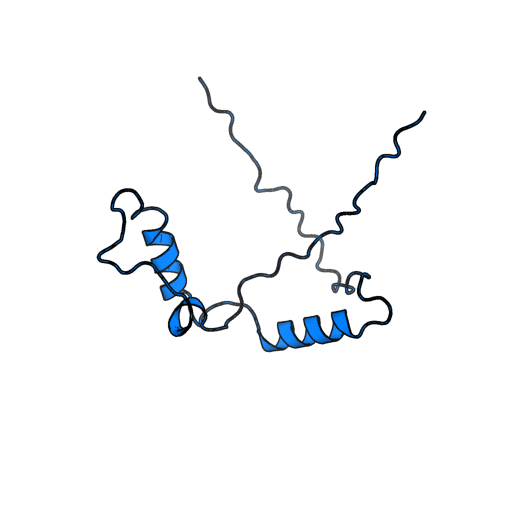0.420 11.595 1.00 45.84 94 SER A O 1
ATOM 717 N N . SER A 1 95 ? 20.060 11.498 11.284 1.00 49.66 95 SER A N 1
ATOM 718 C CA . SER A 1 95 ? 20.085 11.201 9.827 1.00 49.66 95 SER A CA 1
ATOM 719 C C . SER A 1 95 ? 19.731 12.339 8.865 1.00 49.66 95 SER A C 1
ATOM 721 O O . SER A 1 95 ? 19.623 12.099 7.668 1.00 49.66 95 SER A O 1
ATOM 723 N N . MET A 1 96 ? 19.627 13.587 9.324 1.00 41.44 96 MET A N 1
ATOM 724 C CA . MET A 1 96 ? 19.543 14.752 8.427 1.00 41.44 96 MET A CA 1
ATOM 725 C C . MET A 1 96 ? 20.826 15.579 8.503 1.00 41.44 96 MET A C 1
ATOM 727 O O . MET A 1 96 ? 20.821 16.703 8.991 1.00 41.44 96 MET A O 1
ATOM 731 N N . SER A 1 97 ? 21.934 15.022 8.010 1.00 47.97 97 SER A N 1
ATOM 732 C CA . SER A 1 97 ? 23.064 15.845 7.576 1.00 47.97 97 SER A CA 1
ATOM 733 C C . SER A 1 97 ? 23.048 15.896 6.053 1.00 47.97 97 SER A C 1
ATOM 735 O O . SER A 1 97 ? 23.415 14.940 5.375 1.00 47.97 97 SER A O 1
ATOM 737 N N . CYS A 1 98 ? 22.537 17.003 5.520 1.00 36.62 98 CYS A N 1
ATOM 738 C CA . CYS A 1 98 ? 22.752 17.386 4.134 1.00 36.62 98 CYS A CA 1
ATOM 739 C C . CYS A 1 98 ? 24.191 17.913 4.051 1.00 36.62 98 CYS A C 1
ATOM 741 O O . CYS A 1 98 ? 24.492 18.948 4.645 1.00 36.62 98 CYS A O 1
ATOM 743 N N . ALA A 1 99 ? 25.093 17.195 3.380 1.00 39.75 99 ALA A N 1
ATOM 744 C CA . ALA A 1 99 ? 26.423 17.728 3.096 1.00 39.75 99 ALA A CA 1
ATOM 745 C C . ALA A 1 99 ? 26.293 18.914 2.117 1.00 39.75 99 ALA A C 1
ATOM 747 O O . ALA A 1 99 ? 25.537 18.804 1.144 1.00 39.75 99 ALA A O 1
ATOM 748 N N . PRO A 1 100 ? 26.986 20.049 2.334 1.00 55.03 100 PRO A N 1
ATOM 749 C CA . PRO A 1 100 ? 26.949 21.152 1.386 1.00 55.03 100 PRO A CA 1
ATOM 750 C C . PRO A 1 100 ? 27.607 20.732 0.068 1.00 55.03 100 PRO A C 1
ATOM 752 O O . PRO A 1 100 ? 28.690 20.151 0.043 1.00 55.03 100 PRO A O 1
ATOM 755 N N . ARG A 1 101 ? 26.926 21.040 -1.036 1.00 47.66 101 ARG A N 1
ATOM 756 C CA . ARG A 1 101 ? 27.445 20.926 -2.398 1.00 47.66 101 ARG A CA 1
ATOM 757 C C . ARG A 1 101 ? 28.515 22.003 -2.582 1.00 47.66 101 ARG A C 1
ATOM 759 O O . ARG A 1 101 ? 28.179 23.184 -2.580 1.00 47.66 101 ARG A O 1
ATOM 766 N N . THR A 1 102 ? 29.776 21.609 -2.704 1.00 53.31 102 THR A N 1
ATOM 767 C CA . THR A 1 102 ? 30.842 22.518 -3.139 1.00 53.31 102 THR A CA 1
ATOM 768 C C . THR A 1 102 ? 30.631 22.814 -4.623 1.00 53.31 102 THR A C 1
ATOM 770 O O . THR A 1 102 ? 30.462 21.882 -5.412 1.00 53.31 102 THR A O 1
ATOM 773 N N . THR A 1 103 ? 30.551 24.100 -4.959 1.00 55.94 103 THR A N 1
ATOM 774 C CA . THR A 1 103 ? 30.586 24.617 -6.335 1.00 55.94 103 THR A CA 1
ATOM 775 C C . THR A 1 103 ? 31.993 24.501 -6.899 1.00 55.94 103 THR A C 1
ATOM 777 O O . THR A 1 103 ? 32.942 24.731 -6.114 1.00 55.94 103 THR A O 1
#

Radius of gyration: 20.86 Å; chains: 1; bounding box: 46×57×49 Å